Protein AF-A0A258CT24-F1 (afdb_monomer_lite)

pLDDT: mean 74.99, std 15.1, range [37.84, 96.19]

Secondary structure (DSSP, 8-state):
--HHHHHHHHHHTT------------SPP-STT----S------PPP-S-EEEEEETTEEEEEEP--SSPPTT-----HHHHHHHHT-S--PPPPPP---HHHHHHHHHTT--

Radius of gyration: 27.8 Å; chains: 1; bounding box: 54×55×80 Å

Structure (mmCIF, N/CA/C/O backbone):
data_AF-A0A258CT24-F1
#
_entry.id   AF-A0A258CT24-F1
#
loop_
_atom_site.group_PDB
_atom_site.id
_atom_site.type_symbol
_atom_site.label_atom_id
_atom_site.label_alt_id
_atom_site.label_comp_id
_atom_site.label_asym_id
_atom_site.label_entity_id
_atom_site.label_seq_id
_atom_site.pdbx_PDB_ins_code
_atom_site.Cartn_x
_atom_site.Cartn_y
_atom_site.Cartn_z
_atom_site.occupancy
_atom_site.B_iso_or_equiv
_atom_site.auth_seq_id
_atom_site.auth_comp_id
_atom_site.auth_asym_id
_atom_site.auth_atom_id
_atom_site.pdbx_PDB_model_num
ATOM 1 N N . MET A 1 1 ? 39.350 39.668 8.760 1.00 45.66 1 MET A N 1
ATOM 2 C CA . MET A 1 1 ? 39.532 38.212 8.975 1.00 45.66 1 MET A CA 1
ATOM 3 C C . MET A 1 1 ? 39.408 37.794 10.454 1.00 45.66 1 MET A C 1
ATOM 5 O O . MET A 1 1 ? 40.122 36.915 10.902 1.00 45.66 1 MET A O 1
ATOM 9 N N . LYS A 1 2 ? 38.505 38.417 11.231 1.00 37.84 2 LYS A N 1
ATOM 10 C CA . LYS A 1 2 ? 38.236 38.087 12.652 1.00 37.84 2 LYS A CA 1
ATOM 11 C C . LYS A 1 2 ? 36.786 37.643 12.900 1.00 37.84 2 LYS A C 1
ATOM 13 O O . LYS A 1 2 ? 36.486 37.062 13.929 1.00 37.84 2 LYS A O 1
ATOM 18 N N . ILE A 1 3 ? 35.905 37.878 11.924 1.00 48.56 3 ILE A N 1
ATOM 19 C CA . ILE A 1 3 ? 34.471 37.577 12.015 1.00 48.56 3 ILE A CA 1
ATOM 20 C C . ILE A 1 3 ? 34.203 36.092 11.711 1.00 48.56 3 ILE A C 1
ATOM 22 O O . ILE A 1 3 ? 33.339 35.480 12.323 1.00 48.56 3 ILE A O 1
ATOM 26 N N . ALA A 1 4 ? 35.018 35.476 10.843 1.00 51.50 4 ALA A N 1
ATOM 27 C CA . ALA A 1 4 ? 34.907 34.055 10.503 1.00 51.50 4 ALA A CA 1
ATOM 28 C C . ALA A 1 4 ? 35.268 33.118 11.672 1.00 51.50 4 ALA A C 1
ATOM 30 O O . ALA A 1 4 ? 34.748 32.012 11.752 1.00 51.50 4 ALA A O 1
ATOM 31 N N . LEU A 1 5 ? 36.116 33.569 12.607 1.00 46.94 5 LEU A N 1
ATOM 32 C CA . LEU A 1 5 ? 36.548 32.752 13.744 1.00 46.94 5 LEU A CA 1
ATOM 33 C C . LEU A 1 5 ? 35.525 32.745 14.895 1.00 46.94 5 LEU A C 1
ATOM 35 O O . LEU A 1 5 ? 35.512 31.807 15.677 1.00 46.94 5 LEU A O 1
ATOM 39 N N . SER A 1 6 ? 34.640 33.748 14.971 1.00 51.62 6 SER A N 1
ATOM 40 C CA . SER A 1 6 ? 33.622 33.849 16.030 1.00 51.62 6 SER A CA 1
ATOM 41 C C . SER A 1 6 ? 32.334 33.082 15.711 1.00 51.62 6 SER A C 1
ATOM 43 O O . SER A 1 6 ? 31.585 32.747 16.625 1.00 51.62 6 SER A O 1
ATOM 45 N N . ALA A 1 7 ? 32.065 32.794 14.433 1.00 50.38 7 ALA A N 1
ATOM 46 C CA . ALA A 1 7 ? 30.880 32.038 14.021 1.00 50.38 7 ALA A CA 1
ATOM 47 C C . ALA A 1 7 ? 31.045 30.527 14.262 1.00 50.38 7 ALA A C 1
ATOM 49 O O . ALA A 1 7 ? 30.078 29.841 14.583 1.00 50.38 7 ALA A O 1
ATOM 50 N N . LEU A 1 8 ? 32.278 30.014 14.176 1.00 50.00 8 LEU A N 1
ATOM 51 C CA . LEU A 1 8 ? 32.565 28.595 14.392 1.00 50.00 8 LEU A CA 1
ATOM 52 C C . LEU A 1 8 ? 32.454 28.192 15.874 1.00 50.00 8 LEU A C 1
ATOM 54 O O . LEU A 1 8 ? 32.055 27.072 16.183 1.00 50.00 8 LEU A O 1
ATOM 58 N N . THR A 1 9 ? 32.723 29.120 16.796 1.00 56.44 9 THR A N 1
ATOM 59 C CA . THR A 1 9 ? 32.628 28.887 18.247 1.00 56.44 9 THR A CA 1
ATOM 60 C C . THR A 1 9 ? 31.186 28.840 18.753 1.00 56.44 9 THR A C 1
ATOM 62 O O . THR A 1 9 ? 30.921 28.201 19.768 1.00 56.44 9 THR A O 1
ATOM 65 N N . LEU A 1 10 ? 30.238 29.468 18.046 1.00 52.94 10 LEU A N 1
ATOM 66 C CA . LEU A 1 10 ? 28.827 29.467 18.444 1.00 52.94 10 LEU A CA 1
ATOM 67 C C . LEU A 1 10 ? 28.109 28.160 18.059 1.00 52.94 10 LEU A C 1
ATOM 69 O O . LEU A 1 10 ? 27.185 27.746 18.754 1.00 52.94 10 LEU A O 1
ATOM 73 N N . CYS A 1 11 ? 28.572 27.460 17.018 1.00 50.50 11 CYS A N 1
ATOM 74 C CA . CYS A 1 11 ? 27.979 26.186 16.597 1.00 50.50 11 CYS A CA 1
ATOM 75 C C . CYS A 1 11 ? 28.370 24.991 17.486 1.00 50.50 11 CYS A C 1
ATOM 77 O O . CYS A 1 11 ? 27.617 24.024 17.544 1.00 50.50 11 CYS A O 1
ATOM 79 N N . LEU A 1 12 ? 29.493 25.042 18.218 1.00 55.59 12 LEU A N 1
ATOM 80 C CA . LEU A 1 12 ? 29.863 23.960 19.149 1.00 55.59 12 LEU A CA 1
ATOM 81 C C . LEU A 1 12 ? 29.090 24.007 20.478 1.00 55.59 12 LEU A C 1
ATOM 83 O O . LEU A 1 12 ? 28.973 22.982 21.147 1.00 55.59 12 LEU A O 1
ATOM 87 N N . ALA A 1 13 ? 28.526 25.159 20.855 1.00 54.00 13 ALA A N 1
ATOM 88 C CA . ALA A 1 13 ? 27.785 25.308 22.111 1.00 54.00 13 ALA A CA 1
ATOM 89 C C . ALA A 1 13 ? 26.367 24.704 22.068 1.00 54.00 13 ALA A C 1
ATOM 91 O O . ALA A 1 13 ? 25.757 24.502 23.115 1.00 54.00 13 ALA A O 1
ATOM 92 N N . LEU A 1 14 ? 25.849 24.362 20.882 1.00 53.91 14 LEU A N 1
ATOM 93 C CA . LEU A 1 14 ? 24.517 23.773 20.707 1.00 53.91 14 LEU A CA 1
ATOM 94 C C . LEU A 1 14 ? 24.537 22.232 20.681 1.00 53.91 14 LEU A C 1
ATOM 96 O O . LEU A 1 14 ? 23.693 21.606 20.054 1.00 53.91 14 LEU A O 1
ATOM 100 N N . SER A 1 15 ? 25.504 21.611 21.363 1.00 53.72 15 SER A N 1
ATOM 101 C CA . SER A 1 15 ? 25.534 20.154 21.608 1.00 53.72 15 SER A CA 1
ATOM 102 C C . SER A 1 15 ? 24.955 19.789 22.986 1.00 53.72 15 SER A C 1
ATOM 104 O O . SER A 1 15 ? 25.240 18.725 23.534 1.00 53.72 15 SER A O 1
ATOM 106 N N . ALA A 1 16 ? 24.170 20.690 23.582 1.00 58.97 16 ALA A N 1
ATOM 107 C CA . ALA A 1 16 ? 23.592 20.515 24.906 1.00 58.97 16 ALA A CA 1
ATOM 108 C C . ALA A 1 16 ? 22.487 19.443 24.894 1.00 58.97 16 ALA A C 1
ATOM 110 O O . ALA A 1 16 ? 21.353 19.701 24.505 1.00 58.97 16 ALA A O 1
ATOM 111 N N . GLY A 1 17 ? 22.845 18.251 25.379 1.00 55.53 17 GLY A N 1
ATOM 112 C CA . GLY A 1 17 ? 21.922 17.334 26.043 1.00 55.53 17 GLY A CA 1
ATOM 113 C C . GLY A 1 17 ? 21.293 16.263 25.159 1.00 55.53 17 GLY A C 1
ATOM 114 O O . GLY A 1 17 ? 20.104 16.315 24.862 1.00 55.53 17 GLY A O 1
ATOM 115 N N . ALA A 1 18 ? 22.039 15.194 24.872 1.00 55.91 18 ALA A N 1
ATOM 116 C CA . ALA A 1 18 ? 21.414 13.880 24.744 1.00 55.91 18 ALA A CA 1
ATOM 117 C C . ALA A 1 18 ? 20.905 13.472 26.138 1.00 55.91 18 ALA A C 1
ATOM 119 O O . ALA A 1 18 ? 21.583 12.776 26.892 1.00 55.91 18 ALA A O 1
ATOM 120 N N . HIS A 1 19 ? 19.741 13.988 26.528 1.00 58.84 19 HIS A N 1
ATOM 121 C CA . HIS A 1 19 ? 19.068 13.533 27.732 1.00 58.84 19 HIS A CA 1
ATOM 122 C C . HIS A 1 19 ? 18.576 12.111 27.474 1.00 58.84 19 HIS A C 1
ATOM 124 O O . HIS A 1 19 ? 17.727 11.886 26.612 1.00 58.84 19 HIS A O 1
ATOM 130 N N . ALA A 1 20 ? 19.109 11.147 28.223 1.00 50.47 20 ALA A N 1
ATOM 131 C CA . ALA A 1 20 ? 18.449 9.865 28.387 1.00 50.47 20 ALA A CA 1
ATOM 132 C C . ALA A 1 20 ? 17.083 10.156 29.019 1.00 50.47 20 ALA A C 1
ATOM 134 O O . ALA A 1 20 ? 16.995 10.498 30.197 1.00 50.47 20 ALA A O 1
ATOM 135 N N . GLN A 1 21 ? 16.023 10.104 28.214 1.00 63.34 21 GLN A N 1
ATOM 136 C CA . GLN A 1 21 ? 14.663 10.171 28.722 1.00 63.34 21 GLN A CA 1
ATOM 137 C C . GLN A 1 21 ? 14.405 8.855 29.449 1.00 63.34 21 GLN A C 1
ATOM 139 O O . GLN A 1 21 ? 14.029 7.854 28.842 1.00 63.34 21 GLN A O 1
ATOM 144 N N . THR A 1 22 ? 14.667 8.832 30.752 1.00 56.25 22 THR A N 1
ATOM 145 C CA . THR A 1 22 ? 14.121 7.794 31.618 1.00 56.25 22 THR A CA 1
ATOM 146 C C . THR A 1 22 ? 12.619 8.016 31.636 1.00 56.25 22 THR A C 1
ATOM 148 O O . THR A 1 22 ? 12.132 8.960 32.257 1.00 56.25 22 THR A O 1
ATOM 151 N N . VAL A 1 23 ? 11.895 7.198 30.876 1.00 66.75 23 VAL A N 1
ATOM 152 C CA . VAL A 1 23 ? 10.441 7.120 30.975 1.00 66.75 23 VAL A CA 1
ATOM 153 C C . VAL A 1 23 ? 10.143 6.617 32.381 1.00 66.75 23 VAL A C 1
ATOM 155 O O . VAL A 1 23 ? 10.376 5.450 32.687 1.00 66.75 23 VAL A O 1
ATOM 158 N N . ASP A 1 24 ? 9.694 7.520 33.247 1.00 65.75 24 ASP A N 1
ATOM 159 C CA . ASP A 1 24 ? 9.127 7.159 34.538 1.00 65.75 24 ASP A CA 1
ATOM 160 C C . ASP A 1 24 ? 7.779 6.486 34.261 1.00 65.75 24 ASP A C 1
ATOM 162 O O . ASP A 1 24 ? 6.797 7.138 33.906 1.00 65.75 24 ASP A O 1
ATOM 166 N N . LEU A 1 25 ? 7.769 5.152 34.312 1.00 63.44 25 LEU A N 1
ATOM 167 C CA . LEU A 1 25 ? 6.587 4.332 34.040 1.00 63.44 25 LEU A CA 1
ATOM 168 C C . LEU A 1 25 ? 5.559 4.391 35.183 1.00 63.44 25 LEU A C 1
ATOM 170 O O . LEU A 1 25 ? 4.509 3.759 35.076 1.00 63.44 25 LEU A O 1
ATOM 174 N N . GLY A 1 26 ? 5.831 5.162 36.244 1.00 71.31 26 GLY A N 1
ATOM 175 C CA . GLY A 1 26 ? 5.003 5.201 37.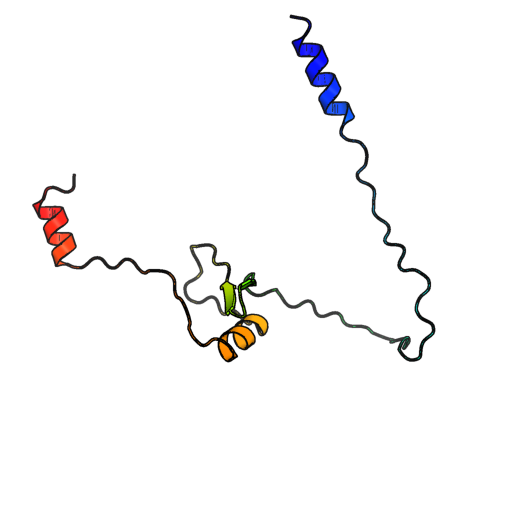439 1.00 71.31 26 GLY A CA 1
ATOM 176 C C . GLY A 1 26 ? 4.977 3.853 38.174 1.00 71.31 26 GLY A C 1
ATOM 177 O O . GLY A 1 26 ? 5.575 2.868 37.729 1.00 71.31 26 GLY A O 1
ATOM 178 N N . PRO A 1 27 ? 4.302 3.784 39.332 1.00 70.00 27 PRO A N 1
ATOM 179 C CA . PRO A 1 27 ? 4.079 2.517 40.011 1.00 70.00 27 PRO A CA 1
ATOM 180 C C . PRO A 1 27 ? 3.277 1.576 39.104 1.00 70.00 27 PRO A C 1
ATOM 182 O O . PRO A 1 27 ? 2.301 1.991 38.475 1.00 70.00 27 PRO A O 1
ATOM 185 N N . ALA A 1 28 ? 3.700 0.310 39.037 1.00 67.25 28 ALA A N 1
ATOM 186 C CA . ALA A 1 28 ? 2.978 -0.718 38.300 1.00 67.25 28 ALA A CA 1
ATOM 187 C C . ALA A 1 28 ? 1.513 -0.775 38.787 1.00 67.25 28 ALA A C 1
ATOM 189 O O . ALA A 1 28 ? 1.274 -0.635 39.986 1.00 67.25 28 ALA A O 1
ATOM 190 N N . PRO A 1 29 ? 0.517 -0.951 37.899 1.00 68.75 29 PRO A N 1
ATOM 191 C CA . PRO A 1 29 ? -0.876 -0.992 38.325 1.00 68.75 29 PRO A CA 1
ATOM 192 C C . PRO A 1 29 ? -1.116 -2.201 39.239 1.00 68.75 29 PRO A C 1
ATOM 194 O O . PRO A 1 29 ? -1.004 -3.329 38.778 1.00 68.75 29 PRO A O 1
ATOM 197 N N . ASP A 1 30 ? -1.536 -2.005 40.489 1.00 62.91 30 ASP A N 1
ATOM 198 C CA . ASP A 1 30 ? -1.936 -3.091 41.411 1.00 62.91 30 ASP A CA 1
ATOM 199 C C . ASP A 1 30 ? -3.370 -3.595 41.128 1.00 62.91 30 ASP A C 1
ATOM 201 O O . ASP A 1 30 ? -4.167 -3.870 42.026 1.00 62.91 30 ASP A O 1
ATOM 205 N N . GLY A 1 31 ? -3.749 -3.643 39.849 1.00 65.06 31 GLY A N 1
ATOM 206 C CA . GLY A 1 31 ? -5.061 -4.097 39.397 1.00 65.06 31 GLY A CA 1
ATOM 207 C C . GLY A 1 31 ? -5.063 -5.586 39.037 1.00 65.06 31 GLY A C 1
ATOM 208 O O . GLY A 1 31 ? -4.007 -6.151 38.767 1.00 65.06 31 GLY A O 1
ATOM 209 N N . PRO A 1 32 ? -6.237 -6.229 38.908 1.00 60.31 32 PRO A N 1
ATOM 210 C CA . PRO A 1 32 ? -6.373 -7.644 38.525 1.00 60.31 32 PRO A CA 1
ATOM 211 C C . PRO A 1 32 ? -5.787 -8.017 37.141 1.00 60.31 32 PRO A C 1
ATOM 213 O O . PRO A 1 32 ? -5.859 -9.175 36.743 1.00 60.31 32 PRO A O 1
ATOM 216 N N . GLY A 1 33 ? -5.210 -7.058 36.402 1.00 60.50 33 GLY A N 1
ATOM 217 C CA . GLY A 1 33 ? -4.416 -7.273 35.185 1.00 60.50 33 GLY A CA 1
ATOM 218 C C . GLY A 1 33 ? -2.896 -7.347 35.407 1.00 60.50 33 GLY A C 1
ATOM 219 O O . GLY A 1 33 ? -2.165 -7.590 34.451 1.00 60.50 33 GLY A O 1
ATOM 220 N N . SER A 1 34 ? -2.414 -7.156 36.639 1.00 61.06 34 SER A N 1
ATOM 221 C CA . SER A 1 34 ? -1.011 -7.319 37.044 1.00 61.06 34 SER A CA 1
ATOM 222 C C . SER A 1 34 ? -0.753 -8.767 37.439 1.00 61.06 34 SER A C 1
ATOM 224 O O . SER A 1 34 ? -0.505 -9.112 38.594 1.00 61.06 34 SER A O 1
ATOM 226 N N . ALA A 1 35 ? -0.917 -9.663 36.470 1.00 67.06 35 ALA A N 1
ATOM 227 C CA . ALA A 1 35 ? -0.500 -11.039 36.658 1.00 67.06 35 ALA A CA 1
ATOM 228 C C . ALA A 1 35 ? 1.033 -11.064 36.657 1.00 67.06 35 ALA A C 1
ATOM 230 O O . ALA A 1 35 ? 1.662 -10.690 35.667 1.00 67.06 35 ALA A O 1
ATOM 231 N N . VAL A 1 36 ? 1.636 -11.504 37.762 1.00 68.44 36 VAL A N 1
ATOM 232 C CA . VAL A 1 36 ? 3.052 -11.882 37.791 1.00 68.44 36 VAL A CA 1
ATOM 233 C C . VAL A 1 36 ? 3.185 -13.124 36.913 1.00 68.44 36 VAL A C 1
ATOM 235 O O . VAL A 1 36 ? 2.821 -14.224 37.323 1.00 68.44 36 VAL A O 1
ATOM 238 N N . VAL A 1 37 ? 3.613 -12.935 35.665 1.00 67.50 37 VAL A N 1
ATOM 239 C CA . VAL A 1 37 ? 3.828 -14.033 34.717 1.00 67.50 37 VAL A CA 1
ATOM 240 C C . VAL A 1 37 ? 5.258 -14.538 34.889 1.00 67.50 37 VAL A C 1
ATOM 242 O O . VAL A 1 37 ? 6.197 -13.750 34.827 1.00 67.50 37 VAL A O 1
ATOM 245 N N . GLU A 1 38 ? 5.421 -15.844 35.104 1.00 75.62 38 GLU A N 1
ATOM 246 C CA . GLU A 1 38 ? 6.730 -16.492 35.296 1.00 75.62 38 GLU A CA 1
ATOM 247 C C . GLU A 1 38 ? 7.620 -16.394 34.040 1.00 75.62 38 GLU A C 1
ATOM 249 O O . GLU A 1 38 ? 8.837 -16.275 34.148 1.00 75.62 38 GLU A O 1
ATOM 254 N N . GLU A 1 39 ? 7.015 -16.344 32.845 1.00 78.25 39 GLU A N 1
ATOM 255 C CA . GLU A 1 39 ? 7.712 -16.162 31.57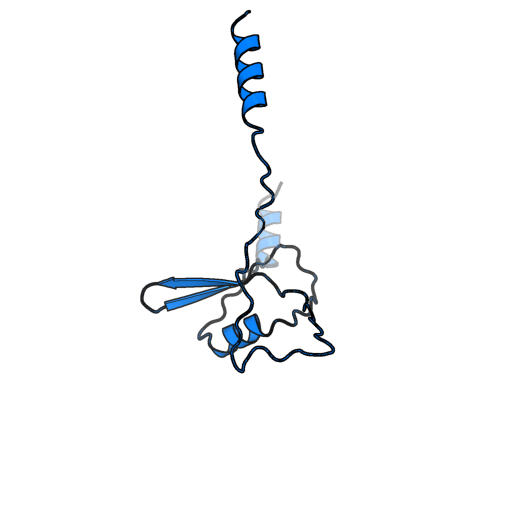0 1.00 78.25 39 GLU A CA 1
ATOM 256 C C . GLU A 1 39 ? 6.862 -15.350 30.569 1.00 78.25 39 GLU A C 1
ATOM 258 O O . GLU A 1 39 ? 5.761 -15.753 30.193 1.00 78.25 39 GLU A O 1
ATOM 263 N N . LEU A 1 40 ? 7.377 -14.201 30.107 1.00 81.12 40 LEU A N 1
ATOM 264 C CA . LEU A 1 40 ? 6.763 -13.379 29.055 1.00 81.12 40 LEU A CA 1
ATOM 265 C C . LEU A 1 40 ? 7.625 -13.422 27.787 1.00 81.12 40 LEU A C 1
ATOM 267 O O . LEU A 1 40 ? 8.625 -12.713 27.670 1.00 81.12 40 LEU A O 1
ATOM 271 N N . LEU A 1 41 ? 7.211 -14.222 26.804 1.00 82.81 41 LEU A N 1
ATOM 272 C CA . LEU A 1 41 ? 7.862 -14.262 25.497 1.00 82.81 41 LEU A CA 1
ATOM 273 C C . LEU A 1 41 ? 7.332 -13.141 24.590 1.00 82.81 41 LEU A C 1
ATOM 275 O O . LEU A 1 41 ? 6.202 -13.192 24.102 1.00 82.81 41 LEU A O 1
ATOM 279 N N . VAL A 1 42 ? 8.176 -12.151 24.294 1.00 81.50 42 VAL A N 1
ATOM 280 C CA . VAL A 1 42 ? 7.877 -11.111 23.300 1.00 81.50 42 VAL A CA 1
ATOM 281 C C . VAL A 1 42 ? 8.428 -11.537 21.942 1.00 81.50 42 VAL A C 1
ATOM 283 O O . VAL A 1 42 ? 9.614 -11.389 21.654 1.00 81.50 42 VAL A O 1
ATOM 286 N N . VAL A 1 43 ? 7.560 -12.055 21.073 1.00 78.94 43 VAL A N 1
ATOM 287 C CA . VAL A 1 43 ? 7.945 -12.390 19.695 1.00 78.94 43 VAL A CA 1
ATOM 288 C C . VAL A 1 43 ? 7.817 -11.149 18.815 1.00 78.94 43 VAL A C 1
ATOM 290 O O . VAL A 1 43 ? 6.730 -10.802 18.346 1.00 78.94 43 VAL A O 1
ATOM 293 N N . ALA A 1 44 ? 8.939 -10.484 18.548 1.00 66.50 44 ALA A N 1
ATOM 294 C CA . ALA A 1 44 ? 8.994 -9.450 17.524 1.00 66.50 44 ALA A CA 1
ATOM 295 C C . ALA A 1 44 ? 8.892 -10.103 16.137 1.00 66.50 44 ALA A C 1
ATOM 297 O O . ALA A 1 44 ? 9.761 -10.867 15.719 1.00 66.50 44 ALA A O 1
ATOM 298 N N . ARG A 1 45 ? 7.819 -9.808 15.399 1.00 68.25 45 ARG A N 1
ATOM 299 C CA . ARG A 1 45 ? 7.699 -10.212 13.994 1.00 68.25 45 ARG A CA 1
ATOM 300 C C . ARG A 1 45 ? 8.353 -9.146 13.117 1.00 68.25 45 ARG A C 1
ATOM 302 O O . ARG A 1 45 ? 8.079 -7.963 13.303 1.00 68.25 45 ARG A O 1
ATOM 309 N N . ALA A 1 46 ? 9.170 -9.569 12.148 1.00 63.25 46 ALA A N 1
ATOM 310 C CA . ALA A 1 46 ? 9.738 -8.665 11.151 1.00 63.25 46 ALA A CA 1
ATOM 311 C C . ALA A 1 46 ? 8.605 -7.841 10.508 1.00 63.25 46 ALA A C 1
ATOM 313 O O . ALA A 1 46 ? 7.629 -8.434 10.026 1.00 63.25 46 ALA A O 1
ATOM 314 N N . PRO A 1 47 ? 8.672 -6.500 10.551 1.00 68.19 47 PRO A N 1
ATOM 315 C CA . PRO A 1 47 ? 7.615 -5.677 9.998 1.00 68.19 47 PRO A CA 1
ATOM 316 C C . PRO A 1 47 ? 7.574 -5.897 8.483 1.00 68.19 47 PRO A C 1
ATOM 318 O O . PRO A 1 47 ? 8.601 -5.880 7.809 1.00 68.19 47 PRO A O 1
ATOM 321 N N . GLY A 1 48 ? 6.372 -6.132 7.950 1.00 72.31 48 GLY A N 1
ATOM 322 C CA . GLY A 1 48 ? 6.128 -6.037 6.512 1.00 72.31 48 GLY A CA 1
ATOM 323 C C . GLY A 1 48 ? 6.443 -4.628 5.986 1.00 72.31 48 GLY A C 1
ATOM 324 O O . GLY A 1 48 ? 6.896 -3.772 6.750 1.00 72.31 48 GLY A O 1
ATOM 325 N N . PRO A 1 49 ? 6.189 -4.350 4.697 1.00 78.69 49 PRO A N 1
ATOM 326 C CA . PRO A 1 49 ? 6.411 -3.013 4.154 1.00 78.69 49 PRO A CA 1
ATOM 327 C C . PRO A 1 49 ? 5.696 -1.950 4.997 1.00 78.69 49 PRO A C 1
ATOM 329 O O . PRO A 1 49 ? 4.651 -2.215 5.601 1.00 78.69 49 PRO A O 1
ATOM 332 N N . ALA A 1 50 ? 6.269 -0.746 5.042 1.00 83.81 50 ALA A N 1
ATOM 333 C CA . ALA A 1 50 ? 5.616 0.385 5.683 1.00 83.81 50 ALA A CA 1
ATOM 334 C C . ALA A 1 50 ? 4.280 0.664 4.976 1.00 83.81 50 ALA A C 1
ATOM 336 O O . ALA A 1 50 ? 4.210 0.685 3.746 1.00 83.81 50 ALA A O 1
ATOM 337 N N . ILE A 1 51 ? 3.223 0.846 5.768 1.00 88.88 51 ILE A N 1
ATOM 338 C CA . ILE A 1 51 ? 1.880 1.165 5.285 1.00 88.88 51 ILE A CA 1
ATOM 339 C C . ILE A 1 51 ? 1.456 2.460 5.962 1.00 88.88 51 ILE A C 1
ATOM 341 O O . ILE A 1 51 ? 1.471 2.545 7.192 1.00 88.88 51 ILE A O 1
ATOM 345 N N . TRP A 1 52 ? 1.052 3.439 5.161 1.00 91.44 52 TRP A N 1
ATOM 346 C CA . TRP A 1 52 ? 0.477 4.693 5.635 1.00 91.44 52 TRP A CA 1
ATOM 347 C C . TRP A 1 52 ? -1.005 4.741 5.290 1.00 91.44 52 TRP A C 1
ATOM 349 O O . TRP A 1 52 ? -1.407 4.331 4.204 1.00 91.44 52 TRP A O 1
ATOM 359 N N . LEU A 1 53 ? -1.814 5.248 6.216 1.00 93.31 53 LEU A N 1
ATOM 360 C CA . LEU A 1 53 ? -3.233 5.491 6.000 1.00 93.31 53 LEU A CA 1
ATOM 361 C C . LEU A 1 53 ? -3.441 6.986 5.765 1.00 93.31 53 LEU A C 1
ATOM 363 O O . LEU A 1 53 ? -3.042 7.807 6.590 1.00 93.31 53 LEU A O 1
ATOM 367 N N . VAL A 1 54 ? -4.070 7.323 4.646 1.00 94.94 54 VAL A N 1
ATOM 368 C CA . VAL A 1 54 ? -4.506 8.681 4.325 1.00 94.94 54 VAL A CA 1
ATOM 369 C C . VAL A 1 54 ? -6.027 8.695 4.329 1.00 94.94 54 VAL A C 1
ATOM 371 O O . VAL A 1 54 ? -6.653 7.926 3.602 1.00 94.94 54 VAL A O 1
ATOM 374 N N . GLU A 1 55 ? -6.622 9.568 5.137 1.00 95.62 55 GLU A N 1
ATOM 375 C CA . GLU A 1 55 ? -8.075 9.717 5.224 1.00 95.62 55 GLU A CA 1
ATOM 376 C C . GLU A 1 55 ? -8.494 11.119 4.779 1.00 95.62 55 GLU A C 1
ATOM 378 O O . GLU A 1 55 ? -7.903 12.122 5.187 1.00 95.62 55 GLU A O 1
ATOM 383 N N . LYS A 1 56 ? -9.520 11.205 3.928 1.00 96.19 56 LYS A N 1
ATOM 384 C CA . LYS A 1 56 ? -10.099 12.484 3.499 1.00 96.19 56 LYS A CA 1
ATOM 385 C C . LYS A 1 56 ? -11.584 12.326 3.210 1.00 96.19 56 LYS A C 1
ATOM 387 O O . LYS A 1 56 ? -11.960 11.577 2.317 1.00 96.19 56 LYS A O 1
ATOM 392 N N . GLY A 1 57 ? -12.430 13.067 3.929 1.00 95.81 57 GLY A N 1
ATOM 393 C CA . GLY A 1 57 ? -13.874 13.107 3.661 1.00 95.81 57 GLY A CA 1
ATOM 394 C C . GLY A 1 57 ? -14.551 11.731 3.695 1.00 95.81 57 GLY A C 1
ATOM 395 O O . GLY A 1 57 ? -15.426 11.469 2.881 1.00 95.81 57 GLY A O 1
ATOM 396 N N . GLY A 1 58 ? -14.100 10.836 4.579 1.00 92.44 58 GLY A N 1
ATOM 397 C CA . GLY A 1 58 ? -14.590 9.455 4.676 1.00 92.44 58 GLY A CA 1
ATOM 398 C C . GLY A 1 58 ? -13.918 8.457 3.726 1.00 92.44 58 GLY A C 1
ATOM 399 O O . GLY A 1 58 ? -14.048 7.256 3.940 1.00 92.44 58 GLY A O 1
ATOM 400 N N . ALA A 1 59 ? -13.154 8.917 2.730 1.00 93.50 59 ALA A N 1
ATOM 401 C CA . ALA A 1 59 ? -12.346 8.041 1.887 1.00 93.50 59 ALA A CA 1
ATOM 402 C C . ALA A 1 59 ? -11.054 7.632 2.607 1.00 93.50 59 ALA A C 1
ATOM 404 O O . ALA A 1 59 ? -10.417 8.466 3.259 1.00 93.50 59 ALA A O 1
ATOM 405 N N . LYS A 1 60 ? -10.655 6.366 2.445 1.00 95.19 60 LYS A N 1
ATOM 406 C CA . LYS A 1 60 ? -9.420 5.793 2.992 1.00 95.19 60 LYS A CA 1
ATOM 407 C C . LYS A 1 60 ? -8.511 5.332 1.862 1.00 95.19 60 LYS A C 1
ATOM 409 O O . LYS A 1 60 ? -8.946 4.611 0.971 1.00 95.19 60 LYS A O 1
ATOM 414 N N . LEU A 1 61 ? -7.245 5.726 1.920 1.00 95.19 61 LEU A N 1
ATOM 415 C CA . LEU A 1 61 ? -6.202 5.280 1.005 1.00 95.19 61 LEU A CA 1
ATOM 416 C C . LEU A 1 61 ? -5.057 4.669 1.810 1.00 95.19 61 LEU A C 1
ATOM 418 O O . LEU A 1 61 ? -4.384 5.359 2.577 1.00 95.19 61 LEU A O 1
ATOM 422 N N . TYR A 1 62 ? -4.823 3.377 1.601 1.00 93.50 62 TYR A N 1
ATOM 423 C CA . TYR A 1 62 ? -3.660 2.676 2.130 1.00 93.50 62 TYR A CA 1
ATOM 424 C C . TYR A 1 62 ? -2.506 2.788 1.131 1.00 93.50 62 TYR A C 1
ATOM 426 O O . TYR A 1 62 ? -2.576 2.262 0.022 1.00 93.50 62 TYR A O 1
ATOM 434 N N . VAL A 1 63 ? -1.437 3.477 1.523 1.00 92.44 63 VAL A N 1
ATOM 435 C CA . VAL A 1 63 ? -0.223 3.642 0.720 1.00 92.44 63 VAL A CA 1
ATOM 436 C C . VAL A 1 63 ? 0.818 2.643 1.199 1.00 92.44 63 VAL 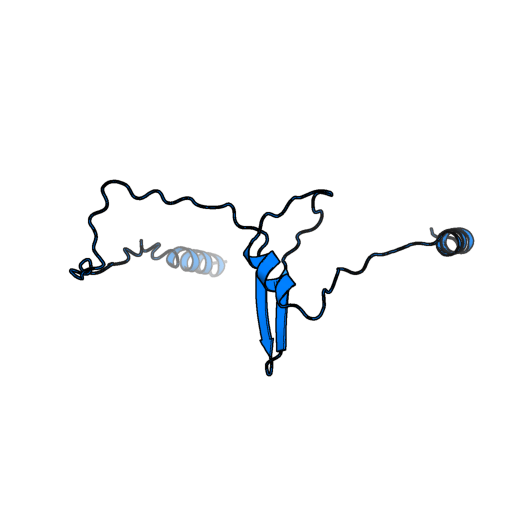A C 1
ATOM 438 O O . VAL A 1 63 ? 1.248 2.692 2.351 1.00 92.44 63 VAL A O 1
ATOM 441 N N . VAL A 1 64 ? 1.237 1.747 0.308 1.00 89.56 64 VAL A N 1
ATOM 442 C CA . VAL A 1 64 ? 2.290 0.765 0.583 1.00 89.56 64 VAL A CA 1
ATOM 443 C C . VAL A 1 64 ? 3.619 1.308 0.076 1.00 89.56 64 VAL A C 1
ATOM 445 O O . VAL A 1 64 ? 3.772 1.597 -1.112 1.00 89.56 64 VAL A O 1
ATOM 448 N N . GLY A 1 65 ? 4.591 1.443 0.974 1.00 82.19 65 GLY A N 1
ATOM 449 C CA . GLY A 1 65 ? 5.943 1.854 0.619 1.00 82.19 65 GLY A CA 1
ATOM 450 C C . GLY A 1 65 ? 6.669 0.767 -0.155 1.00 82.19 65 GLY A C 1
ATOM 451 O O . GLY A 1 65 ? 6.886 -0.327 0.361 1.00 82.19 65 GLY A O 1
ATOM 452 N N . ALA A 1 66 ? 7.086 1.094 -1.373 1.00 76.19 66 ALA A N 1
ATOM 453 C CA . ALA A 1 66 ? 7.942 0.257 -2.198 1.00 76.19 66 ALA A CA 1
ATOM 454 C C . ALA A 1 66 ? 9.226 1.029 -2.524 1.00 76.19 66 ALA A C 1
ATOM 456 O O . ALA A 1 66 ? 9.168 2.100 -3.125 1.00 76.19 66 ALA A O 1
ATOM 457 N N . ALA A 1 67 ? 10.383 0.486 -2.146 1.00 69.00 67 ALA A N 1
ATOM 458 C CA . ALA A 1 67 ? 11.677 0.969 -2.620 1.00 69.00 67 ALA A CA 1
ATOM 459 C C . ALA A 1 67 ? 12.137 0.061 -3.764 1.00 69.00 67 ALA A C 1
ATOM 461 O O . ALA A 1 67 ? 12.441 -1.111 -3.549 1.00 69.00 67 ALA A O 1
ATOM 462 N N . ALA A 1 68 ? 12.132 0.583 -4.990 1.00 70.38 68 ALA A N 1
ATOM 463 C CA . ALA A 1 68 ? 12.655 -0.142 -6.139 1.0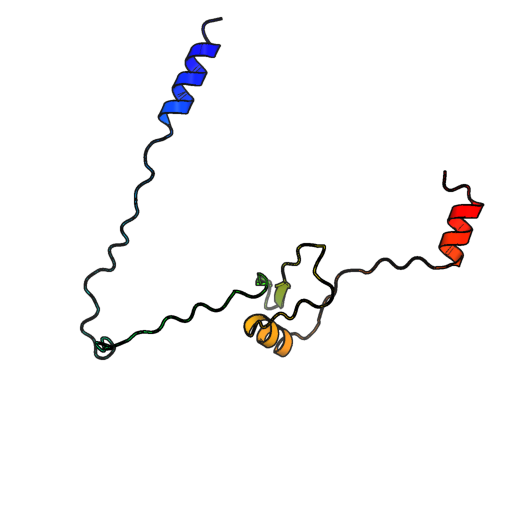0 70.38 68 ALA A CA 1
ATOM 464 C C . ALA A 1 68 ? 14.200 -0.175 -6.103 1.00 70.38 68 ALA A C 1
ATOM 466 O O . ALA A 1 68 ? 14.808 0.809 -5.679 1.00 70.38 68 ALA A O 1
ATOM 467 N N . PRO A 1 69 ? 14.842 -1.251 -6.594 1.00 67.75 69 PRO A N 1
ATOM 468 C CA . PRO A 1 69 ? 14.242 -2.468 -7.142 1.00 67.75 69 PRO A CA 1
ATOM 469 C C . PRO A 1 69 ? 13.812 -3.447 -6.038 1.00 67.75 69 PRO A C 1
ATOM 471 O O . PRO A 1 69 ? 14.594 -3.807 -5.163 1.00 67.75 69 PRO A O 1
ATOM 474 N N . LEU A 1 70 ? 12.564 -3.916 -6.106 1.00 70.75 70 LEU A N 1
ATOM 475 C CA . LEU A 1 70 ? 12.082 -4.979 -5.226 1.00 70.75 70 LEU A CA 1
ATOM 476 C C . LEU A 1 70 ? 12.496 -6.352 -5.788 1.00 70.75 70 LEU A C 1
ATOM 478 O O . LEU A 1 70 ? 12.438 -6.546 -7.005 1.00 70.75 70 LEU A O 1
ATOM 482 N N . PRO A 1 71 ? 12.869 -7.328 -4.940 1.00 71.62 71 PRO A N 1
ATOM 483 C CA . PRO A 1 71 ? 13.108 -8.695 -5.391 1.00 71.62 71 PRO A CA 1
ATOM 484 C C . PRO A 1 71 ? 11.855 -9.268 -6.067 1.00 71.62 71 PRO A C 1
ATOM 486 O O . PRO A 1 71 ? 10.750 -9.135 -5.542 1.00 71.62 71 PRO A O 1
ATOM 489 N N . HIS A 1 72 ? 12.029 -9.962 -7.197 1.00 65.00 72 HIS A N 1
ATOM 490 C CA . HIS A 1 72 ? 10.934 -10.472 -8.042 1.00 65.00 72 HIS A CA 1
ATOM 491 C C . HIS A 1 72 ? 9.949 -11.423 -7.330 1.00 65.00 72 HIS A C 1
ATOM 493 O O . HIS A 1 72 ? 8.872 -11.681 -7.857 1.00 65.00 72 HIS A O 1
ATOM 499 N N . GLN A 1 73 ? 10.308 -11.965 -6.162 1.00 67.88 73 GLN A N 1
ATOM 500 C CA . GLN A 1 73 ? 9.503 -12.938 -5.412 1.00 67.88 73 GLN A CA 1
ATOM 501 C C . GLN A 1 73 ? 9.553 -12.684 -3.901 1.00 67.88 73 GLN A C 1
ATOM 503 O O . GLN A 1 73 ? 9.594 -13.617 -3.098 1.00 67.88 73 GLN A O 1
ATOM 508 N N . MET A 1 74 ? 9.607 -11.419 -3.482 1.00 71.81 74 MET A N 1
ATOM 509 C CA . MET A 1 74 ? 9.596 -11.127 -2.053 1.00 71.81 74 MET A CA 1
ATOM 510 C C . MET A 1 74 ? 8.238 -11.511 -1.444 1.00 71.81 74 MET A C 1
ATOM 512 O O . MET A 1 74 ? 7.228 -10.854 -1.680 1.00 71.81 74 MET A O 1
ATOM 516 N N . ALA A 1 75 ? 8.217 -12.580 -0.646 1.00 71.38 75 ALA A N 1
ATOM 517 C CA . ALA A 1 75 ? 7.024 -13.023 0.065 1.00 71.38 75 ALA A CA 1
ATOM 518 C C . ALA A 1 75 ? 6.794 -12.148 1.308 1.00 71.38 75 ALA A C 1
ATOM 520 O O . ALA A 1 75 ? 7.360 -12.389 2.378 1.00 71.38 75 ALA A O 1
ATOM 521 N N . TRP A 1 76 ? 5.963 -11.116 1.182 1.00 73.38 76 TRP A N 1
ATOM 522 C CA . TRP A 1 76 ? 5.545 -10.308 2.325 1.00 73.38 76 TRP A CA 1
ATOM 523 C C . TRP A 1 76 ? 4.462 -11.028 3.123 1.00 73.38 76 TRP A C 1
ATOM 525 O O . TRP A 1 76 ? 3.318 -11.116 2.701 1.00 73.38 76 TRP A O 1
ATOM 535 N N . LYS A 1 77 ? 4.799 -11.500 4.325 1.00 71.00 77 LYS A N 1
ATOM 536 C CA . LYS A 1 77 ? 3.804 -11.996 5.287 1.00 71.00 77 LYS A CA 1
ATOM 537 C C . LYS A 1 77 ? 3.342 -10.851 6.187 1.00 71.00 77 LYS A C 1
ATOM 539 O O . LYS A 1 77 ? 3.776 -10.759 7.337 1.00 71.00 77 LYS A O 1
ATOM 544 N N . SER A 1 78 ? 2.490 -9.966 5.663 1.00 81.06 78 SER A N 1
ATOM 545 C CA . SER A 1 78 ? 1.983 -8.797 6.396 1.00 81.06 78 SER A CA 1
ATOM 546 C C . SER A 1 78 ? 0.475 -8.891 6.649 1.00 81.06 78 SER A C 1
ATOM 548 O O . SER A 1 78 ? -0.309 -8.446 5.816 1.00 81.06 78 SER A O 1
ATOM 550 N N . PRO A 1 79 ? 0.035 -9.355 7.836 1.00 85.25 79 PRO A N 1
ATOM 551 C CA . PRO A 1 79 ? -1.388 -9.390 8.193 1.00 85.25 79 PRO A CA 1
ATOM 552 C C . PRO A 1 79 ? -2.075 -8.018 8.174 1.00 85.25 79 PRO A C 1
ATOM 554 O O . PRO A 1 79 ? -3.297 -7.941 8.225 1.00 85.25 79 PRO A O 1
ATOM 557 N N . ARG A 1 80 ? -1.300 -6.925 8.204 1.00 85.62 80 ARG A N 1
ATOM 558 C CA . ARG A 1 80 ? -1.821 -5.556 8.083 1.00 85.62 80 ARG A CA 1
ATOM 559 C C . ARG A 1 80 ? -2.162 -5.218 6.634 1.00 85.62 80 ARG A C 1
ATOM 561 O O . ARG A 1 80 ? -3.163 -4.555 6.410 1.00 85.62 80 ARG A O 1
ATOM 568 N N . LEU A 1 81 ? -1.339 -5.680 5.690 1.00 86.88 81 LEU A N 1
ATOM 569 C CA . LEU A 1 81 ? -1.601 -5.516 4.265 1.00 86.88 81 LEU A CA 1
ATOM 570 C C . LEU A 1 81 ? -2.816 -6.342 3.852 1.00 86.88 81 LEU A C 1
ATOM 572 O O . LEU A 1 81 ? -3.709 -5.788 3.232 1.00 86.88 81 LEU A O 1
ATOM 576 N N . GLU A 1 82 ? -2.883 -7.609 4.273 1.00 88.94 82 GLU A N 1
ATOM 577 C CA . GLU A 1 82 ? -4.024 -8.480 3.945 1.00 88.94 82 GLU A CA 1
ATOM 578 C C . GLU A 1 82 ? -5.344 -7.869 4.419 1.00 88.94 82 GLU A C 1
ATOM 580 O O . GLU A 1 82 ? -6.254 -7.675 3.629 1.00 88.94 82 GLU A O 1
ATOM 585 N N . ARG A 1 83 ? -5.407 -7.397 5.670 1.00 89.62 83 ARG A N 1
ATOM 586 C CA . ARG A 1 83 ? -6.605 -6.711 6.182 1.00 89.62 83 ARG A CA 1
ATOM 587 C C . ARG A 1 83 ? -6.962 -5.429 5.430 1.00 89.62 83 ARG A C 1
ATOM 589 O O . ARG A 1 83 ? -8.136 -5.089 5.354 1.00 89.62 83 ARG A O 1
ATOM 596 N N . ALA A 1 84 ? -5.968 -4.688 4.941 1.00 90.00 84 ALA A N 1
ATOM 597 C CA . ALA A 1 84 ? -6.221 -3.498 4.134 1.00 90.00 84 ALA A CA 1
ATOM 598 C C . ALA A 1 84 ? -6.761 -3.877 2.749 1.00 90.00 84 ALA A C 1
ATOM 600 O O . ALA A 1 84 ? -7.657 -3.203 2.254 1.00 90.00 84 ALA A O 1
ATOM 601 N N . LEU A 1 85 ? -6.252 -4.960 2.154 1.00 90.69 85 LEU A N 1
ATOM 602 C CA . LEU A 1 85 ? -6.729 -5.500 0.880 1.00 90.69 85 LEU A CA 1
ATOM 603 C C . LEU A 1 85 ? -8.142 -6.080 0.997 1.00 90.69 85 LEU A C 1
ATOM 605 O O . LEU A 1 85 ? -8.961 -5.811 0.127 1.00 90.69 85 LEU A O 1
ATOM 609 N N . ASP A 1 86 ? -8.454 -6.782 2.088 1.00 93.06 86 ASP A N 1
ATOM 610 C CA . ASP A 1 86 ? -9.791 -7.333 2.358 1.00 93.06 86 ASP A CA 1
ATOM 611 C C . ASP A 1 86 ? -10.877 -6.246 2.421 1.00 93.06 86 ASP A C 1
ATOM 613 O O . ASP A 1 86 ? -12.047 -6.508 2.151 1.00 93.06 86 ASP A O 1
ATOM 617 N N . GLN A 1 87 ? -10.497 -5.025 2.806 1.00 90.44 87 GLN A N 1
ATOM 618 C CA . GLN A 1 87 ? -11.394 -3.873 2.923 1.00 90.44 87 GLN A CA 1
ATOM 619 C C . GLN A 1 87 ? -11.316 -2.921 1.724 1.00 90.44 87 GLN A C 1
ATOM 621 O O . GLN A 1 87 ? -12.048 -1.934 1.693 1.00 90.44 87 GLN A O 1
ATOM 626 N N . ALA A 1 88 ? -10.404 -3.152 0.777 1.00 93.12 88 ALA A N 1
ATOM 627 C CA . ALA A 1 88 ? -10.165 -2.227 -0.318 1.00 93.12 88 ALA A CA 1
ATOM 628 C C . ALA A 1 88 ? -11.135 -2.476 -1.475 1.00 93.12 88 ALA A C 1
ATOM 630 O O . ALA A 1 88 ? -11.174 -3.562 -2.046 1.00 93.12 88 ALA A O 1
ATOM 631 N N . ASP A 1 89 ? -11.834 -1.426 -1.900 1.00 94.25 89 ASP A N 1
ATOM 632 C CA . ASP A 1 89 ? -12.674 -1.475 -3.102 1.00 94.25 89 ASP A CA 1
ATOM 633 C C . ASP A 1 89 ? -11.844 -1.505 -4.401 1.00 94.25 89 ASP A C 1
ATOM 635 O O . ASP A 1 89 ? -12.308 -1.963 -5.445 1.00 94.25 89 ASP A O 1
ATOM 639 N N . LEU A 1 90 ? -10.611 -0.983 -4.363 1.00 94.75 90 LEU A N 1
ATOM 640 C CA . LEU A 1 90 ? -9.744 -0.832 -5.530 1.00 94.75 90 LEU A CA 1
ATOM 641 C C . LEU A 1 90 ? -8.265 -0.982 -5.163 1.00 94.75 90 LEU A C 1
ATOM 643 O O . LEU A 1 90 ? -7.774 -0.347 -4.230 1.00 94.75 90 LEU A O 1
ATOM 647 N N . LEU A 1 91 ? -7.531 -1.749 -5.975 1.00 93.38 91 LEU A N 1
ATOM 648 C CA . LEU A 1 91 ? -6.077 -1.875 -5.897 1.00 93.38 91 LEU A CA 1
ATOM 649 C C . LEU A 1 91 ? -5.395 -1.063 -7.008 1.00 93.38 91 LEU A C 1
ATOM 651 O O . LEU A 1 91 ? -5.515 -1.380 -8.191 1.00 93.38 91 LEU A O 1
ATOM 655 N N . LEU A 1 92 ? -4.630 -0.042 -6.619 1.00 91.75 92 LEU A N 1
ATOM 656 C CA . LEU A 1 92 ? -3.809 0.751 -7.533 1.00 91.75 92 LEU A CA 1
ATOM 657 C C . LEU A 1 92 ? -2.398 0.163 -7.613 1.00 91.75 92 LEU A C 1
ATOM 659 O O . LEU A 1 92 ? -1.684 0.096 -6.614 1.00 91.75 92 LEU A O 1
ATOM 663 N N . VAL A 1 93 ? -1.985 -0.243 -8.812 1.00 88.19 93 VAL A N 1
ATOM 664 C CA . VAL A 1 93 ? -0.637 -0.768 -9.070 1.00 88.19 93 VAL A CA 1
ATOM 665 C C . VAL A 1 93 ? 0.242 0.291 -9.744 1.00 88.19 93 VAL A C 1
ATOM 667 O O . VAL A 1 93 ? -0.280 1.134 -10.477 1.00 88.19 93 VAL A O 1
ATOM 670 N N . PRO A 1 94 ? 1.572 0.265 -9.532 1.00 83.00 94 PRO A N 1
ATOM 671 C CA . PRO A 1 94 ? 2.477 1.192 -10.200 1.00 83.00 94 PRO A CA 1
ATOM 672 C C . PRO A 1 94 ? 2.337 1.103 -11.729 1.00 83.00 94 PRO A C 1
ATOM 674 O O . PRO A 1 94 ? 2.137 0.000 -12.257 1.00 83.00 94 PRO A O 1
ATOM 677 N N . PRO A 1 95 ? 2.490 2.221 -12.459 1.00 82.19 95 PRO A N 1
ATOM 678 C CA . PRO A 1 95 ? 2.473 2.194 -13.914 1.00 82.19 95 PRO A CA 1
ATOM 679 C C . PRO A 1 95 ? 3.633 1.339 -14.435 1.00 82.19 95 PRO A C 1
ATOM 681 O O . PRO A 1 95 ? 4.771 1.461 -13.981 1.00 82.19 95 PRO A O 1
ATOM 684 N N . LYS A 1 96 ? 3.347 0.474 -15.410 1.00 82.00 96 LYS A N 1
ATOM 685 C CA . LYS A 1 96 ? 4.364 -0.317 -16.110 1.00 82.00 96 LYS A CA 1
ATOM 686 C C . LYS A 1 96 ? 4.619 0.303 -17.475 1.00 82.00 96 LYS A C 1
ATOM 688 O O . LYS A 1 96 ? 3.694 0.435 -18.273 1.00 82.00 96 LYS A O 1
ATOM 693 N N . ALA A 1 97 ? 5.869 0.665 -17.748 1.00 81.81 97 ALA A N 1
ATOM 694 C CA . ALA A 1 97 ? 6.275 1.027 -19.098 1.00 81.81 97 ALA A CA 1
ATOM 695 C C . ALA A 1 97 ? 6.285 -0.235 -19.971 1.00 81.81 97 ALA A C 1
ATOM 697 O O . ALA A 1 97 ? 6.856 -1.255 -19.589 1.00 8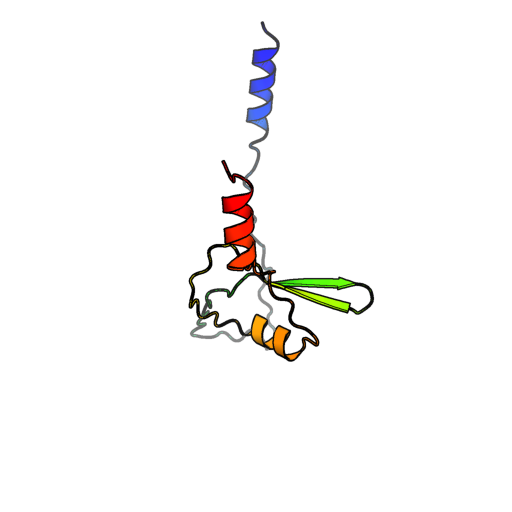1.81 97 ALA A O 1
ATOM 698 N N . SER A 1 98 ? 5.658 -0.160 -21.141 1.00 82.31 98 SER A N 1
ATOM 699 C CA . SER A 1 98 ? 5.727 -1.192 -22.172 1.00 82.31 98 SER A CA 1
ATOM 700 C C . SER A 1 98 ? 6.166 -0.532 -23.467 1.00 82.31 98 SER A C 1
ATOM 702 O O . SER A 1 98 ? 5.569 0.461 -23.879 1.00 82.31 98 SER A O 1
ATOM 704 N N . VAL A 1 99 ? 7.202 -1.079 -24.098 1.00 88.25 99 VAL A N 1
ATOM 705 C CA . VAL A 1 99 ? 7.701 -0.605 -25.389 1.00 88.25 99 VAL A CA 1
ATOM 706 C C . VAL A 1 99 ? 7.361 -1.659 -26.434 1.00 88.25 99 VAL A C 1
ATOM 708 O O . VAL A 1 99 ? 7.822 -2.797 -26.354 1.00 88.25 99 VAL A O 1
ATOM 711 N N . GLY A 1 100 ? 6.518 -1.292 -27.398 1.00 89.44 100 GLY A N 1
ATOM 712 C CA . GLY A 1 100 ? 6.117 -2.189 -28.480 1.00 89.44 100 GLY A CA 1
ATOM 713 C C . GLY A 1 100 ? 7.139 -2.236 -29.626 1.00 89.44 100 GLY A C 1
ATOM 714 O O . GLY A 1 100 ? 7.858 -1.258 -29.846 1.00 89.44 100 GLY A O 1
ATOM 715 N N . PRO A 1 101 ? 7.161 -3.311 -30.437 1.00 90.75 101 PRO A N 1
ATOM 716 C CA . PRO A 1 101 ? 8.090 -3.443 -31.564 1.00 90.75 101 PRO A CA 1
ATOM 717 C C . PRO A 1 101 ? 7.958 -2.305 -32.587 1.00 90.75 101 PRO A C 1
ATOM 719 O O . PRO A 1 101 ? 8.961 -1.843 -33.121 1.00 90.75 101 PRO A O 1
ATOM 722 N N . ALA A 1 102 ? 6.748 -1.778 -32.803 1.00 90.56 102 ALA A N 1
ATOM 723 C CA . ALA A 1 102 ? 6.531 -0.618 -33.670 1.00 90.56 102 ALA A CA 1
ATOM 724 C C . ALA A 1 102 ? 7.153 0.675 -33.110 1.00 90.56 102 ALA A C 1
ATOM 726 O O . ALA A 1 102 ? 7.685 1.480 -33.871 1.00 90.56 102 ALA A O 1
ATOM 727 N N . GLN A 1 103 ? 7.125 0.870 -31.787 1.00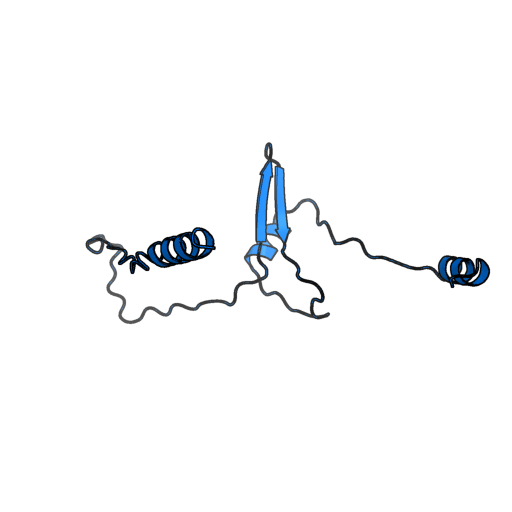 86.88 103 GLN A N 1
ATOM 728 C CA . GLN A 1 103 ? 7.765 2.023 -31.143 1.00 86.88 103 GLN A CA 1
ATOM 729 C C . GLN A 1 103 ? 9.291 1.916 -31.214 1.00 86.88 103 GLN A C 1
ATOM 731 O O . GLN A 1 103 ? 9.951 2.921 -31.464 1.00 86.88 103 GLN A O 1
ATOM 736 N N . ILE A 1 104 ? 9.838 0.703 -31.071 1.00 90.25 104 ILE A N 1
ATOM 737 C CA . ILE A 1 104 ? 11.273 0.432 -31.255 1.00 90.25 104 ILE A CA 1
ATOM 738 C C . ILE A 1 104 ? 11.679 0.724 -32.700 1.00 90.25 104 ILE A C 1
ATOM 740 O O . ILE A 1 104 ? 12.618 1.481 -32.932 1.00 90.25 104 ILE A O 1
ATOM 744 N N . ALA A 1 105 ? 10.943 0.185 -33.676 1.00 90.06 105 ALA A N 1
ATOM 745 C CA . ALA A 1 105 ? 11.205 0.430 -35.090 1.00 90.06 105 ALA A CA 1
ATOM 746 C C . ALA A 1 105 ? 11.131 1.927 -35.423 1.00 90.06 105 ALA A C 1
ATOM 748 O O . ALA A 1 105 ? 12.009 2.452 -36.099 1.00 90.06 105 ALA A O 1
ATOM 749 N N . GLY A 1 106 ? 10.130 2.634 -34.891 1.00 89.25 106 GLY A N 1
ATOM 750 C CA . GLY A 1 106 ? 10.002 4.079 -35.049 1.00 89.25 106 GLY A CA 1
ATOM 751 C C . GLY A 1 106 ? 11.175 4.860 -34.451 1.00 89.25 106 GLY A C 1
ATOM 752 O O . GLY A 1 106 ? 11.675 5.770 -35.105 1.00 89.25 106 GLY A O 1
ATOM 753 N N . PHE A 1 107 ? 11.638 4.501 -33.249 1.00 90.88 107 PHE A N 1
ATOM 754 C CA . PHE A 1 107 ? 12.803 5.122 -32.607 1.00 90.88 107 PHE A CA 1
ATOM 755 C C . PHE A 1 107 ? 14.089 4.918 -33.422 1.00 90.88 107 PHE A C 1
ATOM 757 O O . PHE A 1 107 ? 14.842 5.866 -33.632 1.00 90.88 107 PHE A O 1
ATOM 764 N N . VAL A 1 108 ? 14.308 3.708 -33.945 1.00 91.06 108 VAL A N 1
ATOM 765 C CA . VAL A 1 108 ? 15.473 3.390 -34.787 1.00 91.06 108 VAL A CA 1
ATOM 766 C C . VAL A 1 108 ? 15.407 4.127 -36.129 1.00 91.06 108 VAL A C 1
ATOM 768 O O . VAL A 1 108 ? 16.384 4.748 -36.537 1.00 91.06 108 VAL A O 1
ATOM 771 N N . LEU A 1 109 ? 14.252 4.115 -36.802 1.00 89.94 109 LEU A N 1
ATOM 772 C CA . LEU A 1 109 ? 14.074 4.747 -38.116 1.00 89.94 109 LEU A CA 1
ATOM 773 C C . LEU A 1 109 ? 14.110 6.277 -38.061 1.00 89.94 109 LEU A C 1
ATOM 775 O O . LEU A 1 109 ? 14.553 6.907 -39.018 1.00 89.94 109 LEU A O 1
ATOM 779 N N . LYS A 1 110 ? 13.663 6.886 -36.956 1.00 85.88 110 LYS A N 1
ATOM 780 C CA . LYS A 1 110 ? 13.776 8.337 -36.735 1.00 85.88 110 LYS A CA 1
ATOM 781 C C . LYS A 1 110 ? 15.161 8.783 -36.251 1.00 85.88 110 LYS A C 1
ATOM 783 O O . LYS A 1 110 ? 15.321 9.968 -35.977 1.00 85.88 110 LYS A O 1
ATOM 788 N N . GLY A 1 111 ? 16.143 7.880 -36.185 1.00 70.19 111 GLY A N 1
ATOM 789 C CA . GLY A 1 111 ? 17.518 8.217 -35.824 1.00 70.19 111 GLY A CA 1
ATOM 790 C C . GLY A 1 111 ? 17.674 8.505 -34.336 1.00 70.19 111 GLY A C 1
ATOM 791 O O . GLY A 1 111 ? 18.086 9.593 -33.959 1.00 70.19 111 GLY A O 1
ATOM 792 N N . GLY A 1 112 ? 17.316 7.545 -33.482 1.00 66.44 112 GLY A N 1
ATOM 793 C CA . GLY A 1 112 ? 17.593 7.591 -32.046 1.00 66.44 112 GLY A CA 1
ATOM 794 C C . GLY A 1 112 ? 19.087 7.461 -31.715 1.00 66.44 112 GLY A C 1
ATOM 795 O O . GLY A 1 112 ? 19.488 6.454 -31.134 1.00 66.44 112 GLY A O 1
ATOM 796 N N . ALA A 1 113 ? 19.871 8.463 -32.123 1.00 55.53 113 ALA A N 1
ATOM 797 C CA . ALA A 1 113 ? 21.189 8.891 -31.648 1.00 55.53 113 ALA A CA 1
ATOM 798 C C . ALA A 1 113 ? 21.462 10.302 -32.197 1.00 55.53 113 ALA A C 1
ATOM 800 O O . ALA A 1 113 ? 21.349 10.475 -33.432 1.00 55.53 113 ALA A O 1
#

Organism: Caulobacter vibrioides (NCBI:txid155892)

Foldseek 3Di:
DVVVVVVVVVVVVPPPDPDPPPPCPDPDDPDPVPPPDPDDDDDDDDAFFDWDWDDDPNDIDIDGDDDPPDPPDPDGPHPPVVVVVVPDPDDDDDDDDDQDPVNVVVCVVVPVD

Sequence (113 aa):
MKIALSALTLCLALSAGAHAQTVDLGPAPDGPGSAVVEELLVVARAPGPAIWLVEKGGAKLYVVGAAAPLPHQMAWKSPRLERALDQADLLLVPPKASVGPAQIAGFVLKGGA

InterPro domains:
  IPR002816 TraB/PrgY/GumN family [PF01963] (50-97)